Protein AF-A0A6V6YT77-F1 (afdb_monomer)

pLDDT: mean 85.26, std 16.93, range [34.28, 97.38]

Mean predicted aligned error: 6.17 Å

Structure (mmCIF, N/CA/C/O backbone):
data_AF-A0A6V6YT77-F1
#
_entry.id   AF-A0A6V6YT77-F1
#
loop_
_atom_site.group_PDB
_atom_site.id
_atom_site.type_symbol
_atom_site.label_atom_id
_atom_site.label_alt_id
_atom_site.label_comp_id
_atom_site.label_asym_id
_atom_site.label_entity_id
_atom_site.label_seq_id
_atom_site.pdbx_PDB_ins_code
_atom_site.Cartn_x
_atom_site.Cartn_y
_atom_site.Cartn_z
_atom_site.occupancy
_atom_site.B_iso_or_equiv
_atom_site.auth_seq_id
_atom_site.auth_comp_id
_atom_site.auth_asym_id
_atom_site.auth_atom_id
_atom_site.pdbx_PDB_model_num
ATOM 1 N N . MET A 1 1 ? 19.038 10.172 -17.547 1.00 45.16 1 MET A N 1
ATOM 2 C CA . MET A 1 1 ? 19.798 10.012 -16.284 1.00 45.16 1 MET A CA 1
ATOM 3 C C . MET A 1 1 ? 19.891 11.305 -15.441 1.00 45.16 1 MET A C 1
ATOM 5 O O . MET A 1 1 ? 20.747 11.374 -14.577 1.00 45.16 1 MET A O 1
ATOM 9 N N . TYR A 1 2 ? 19.000 12.302 -15.607 1.00 34.28 2 TYR A N 1
ATOM 10 C CA . TYR A 1 2 ? 19.064 13.596 -14.883 1.00 34.28 2 TYR A CA 1
ATOM 11 C C . TYR A 1 2 ? 17.762 14.011 -14.161 1.00 34.28 2 TYR A C 1
ATOM 13 O O . TYR A 1 2 ? 17.613 15.170 -13.807 1.00 34.28 2 TYR A O 1
ATOM 21 N N . PHE A 1 3 ? 16.814 13.096 -13.911 1.00 39.09 3 PHE A N 1
ATOM 22 C CA . PHE A 1 3 ? 15.497 13.474 -13.357 1.00 39.09 3 PHE A CA 1
ATOM 23 C C . PHE A 1 3 ? 15.240 13.092 -11.887 1.00 39.09 3 PHE A C 1
ATOM 25 O O . PHE A 1 3 ? 14.178 13.402 -11.357 1.00 39.09 3 PHE 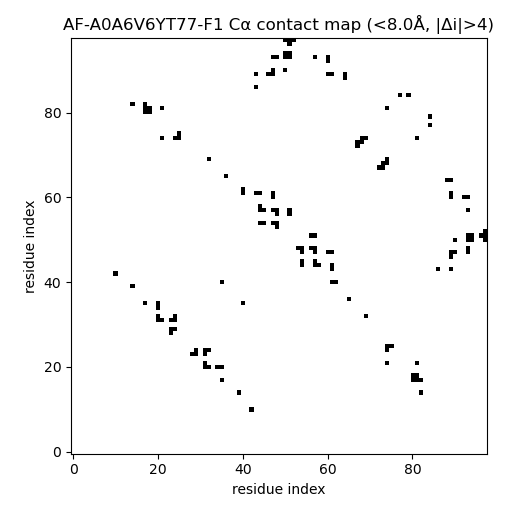A O 1
ATOM 32 N N . PHE A 1 4 ? 16.174 12.421 -11.202 1.00 48.69 4 PHE A N 1
ATOM 33 C CA . PHE A 1 4 ? 15.840 11.721 -9.949 1.00 48.69 4 PHE A CA 1
ATOM 34 C C . PHE A 1 4 ? 16.563 12.184 -8.676 1.00 48.69 4 PHE A C 1
ATOM 36 O O . PHE A 1 4 ? 16.235 11.676 -7.606 1.00 48.69 4 PHE A O 1
ATOM 43 N N . SER A 1 5 ? 17.496 13.141 -8.727 1.00 42.94 5 SER A N 1
ATOM 44 C CA . SER A 1 5 ? 18.226 13.566 -7.518 1.00 42.94 5 SER A CA 1
ATOM 45 C C . SER A 1 5 ? 17.482 14.582 -6.640 1.00 42.94 5 SER A C 1
ATOM 47 O O . SER A 1 5 ? 17.779 14.651 -5.454 1.00 42.94 5 SER A O 1
ATOM 49 N N . GLU A 1 6 ? 16.494 15.321 -7.161 1.00 41.34 6 GLU A N 1
ATOM 50 C CA . GLU A 1 6 ? 15.758 16.346 -6.386 1.00 41.34 6 GLU A CA 1
ATOM 51 C C . GLU A 1 6 ? 14.474 15.833 -5.700 1.00 41.34 6 GLU A C 1
ATOM 53 O O . GLU A 1 6 ? 13.879 16.527 -4.882 1.00 41.34 6 GLU A O 1
ATOM 58 N N . ASN A 1 7 ? 14.045 14.594 -5.965 1.00 51.03 7 ASN A N 1
ATOM 59 C CA . ASN A 1 7 ? 12.697 14.139 -5.598 1.00 51.03 7 ASN A CA 1
ATOM 60 C C . ASN A 1 7 ? 12.534 13.579 -4.174 1.00 51.03 7 ASN A C 1
ATOM 62 O O . ASN A 1 7 ? 11.406 13.337 -3.753 1.00 51.03 7 ASN A O 1
ATOM 66 N N . ASN A 1 8 ? 13.604 13.365 -3.402 1.00 50.34 8 ASN A N 1
ATOM 67 C CA . ASN A 1 8 ? 13.473 12.687 -2.103 1.00 50.34 8 ASN A CA 1
ATOM 68 C C . ASN A 1 8 ? 12.656 13.494 -1.072 1.00 50.34 8 ASN A C 1
ATOM 70 O O . ASN A 1 8 ? 11.845 12.909 -0.359 1.00 50.34 8 ASN A O 1
ATOM 74 N N . GLU A 1 9 ? 12.802 14.820 -0.999 1.00 42.81 9 GLU A N 1
ATOM 75 C CA . GLU A 1 9 ? 12.033 15.635 -0.038 1.00 42.81 9 GLU A CA 1
ATOM 76 C C . GLU A 1 9 ? 10.559 15.796 -0.436 1.00 42.81 9 GLU A C 1
ATOM 78 O O . GLU A 1 9 ? 9.674 15.830 0.424 1.00 42.81 9 GLU A O 1
ATOM 83 N N . GLN A 1 10 ? 10.278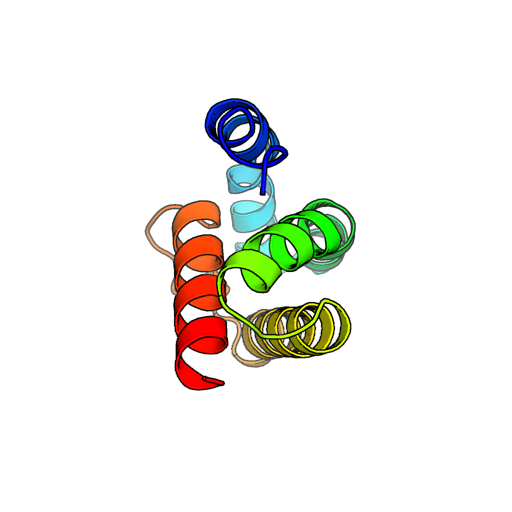 15.852 -1.739 1.00 46.84 10 GLN A N 1
ATOM 84 C CA . GLN A 1 10 ? 8.920 15.968 -2.270 1.00 46.84 10 GLN A CA 1
ATOM 85 C C . GLN A 1 10 ? 8.163 14.638 -2.138 1.00 46.84 10 GLN A C 1
ATOM 87 O O . GLN A 1 10 ? 6.996 14.622 -1.745 1.00 46.84 10 GLN A O 1
ATOM 92 N N . PHE A 1 11 ? 8.861 13.515 -2.322 1.00 57.28 11 PHE A N 1
ATOM 93 C CA . PHE A 1 11 ? 8.338 12.169 -2.091 1.00 57.28 11 PHE A CA 1
ATOM 94 C C . PHE A 1 11 ? 7.996 11.920 -0.613 1.00 57.28 11 PHE A C 1
ATOM 96 O O . PHE A 1 11 ? 6.913 11.434 -0.302 1.00 57.28 11 PHE A O 1
ATOM 103 N N . VAL A 1 12 ? 8.864 12.329 0.323 1.00 51.75 12 VAL A N 1
ATOM 104 C CA . VAL A 1 12 ? 8.610 12.183 1.772 1.00 51.75 12 VAL A CA 1
ATOM 105 C C . VAL A 1 12 ? 7.432 13.048 2.238 1.00 51.75 12 VAL A C 1
ATOM 107 O O . VAL A 1 12 ? 6.620 12.590 3.041 1.00 51.75 12 VAL A O 1
ATOM 110 N N . LYS A 1 13 ? 7.273 14.268 1.704 1.00 54.06 13 LYS A N 1
ATOM 111 C CA . LYS A 1 13 ? 6.095 15.113 1.986 1.00 54.06 13 LYS A CA 1
ATOM 112 C C . LYS A 1 13 ? 4.789 14.550 1.422 1.00 54.06 13 LYS A C 1
ATOM 114 O O . LYS A 1 13 ? 3.729 14.877 1.948 1.00 54.06 13 LYS A O 1
ATOM 119 N N . SER A 1 14 ? 4.856 13.704 0.394 1.00 62.50 14 SER A N 1
ATOM 120 C CA . SER A 1 14 ? 3.668 13.161 -0.272 1.00 62.50 14 SER A CA 1
ATOM 121 C C . SER A 1 14 ? 2.863 12.212 0.627 1.00 62.50 14 SER A C 1
ATOM 123 O O . SER A 1 14 ? 1.652 12.112 0.475 1.00 62.50 14 SER A O 1
ATOM 125 N N . PHE A 1 15 ? 3.489 11.58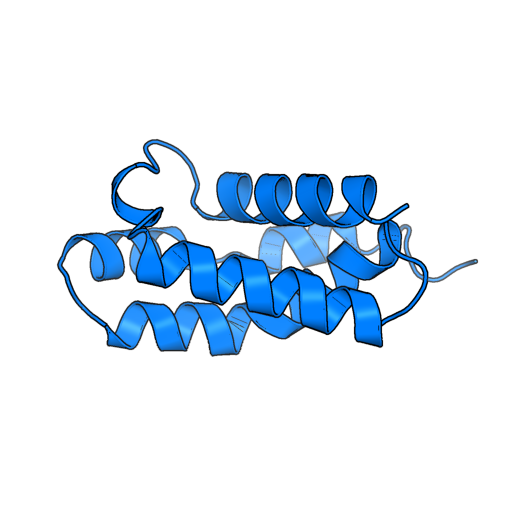0 1.628 1.00 67.94 15 PHE A N 1
ATOM 126 C CA . PHE A 1 15 ? 2.847 10.644 2.568 1.00 67.94 15 PHE A CA 1
ATOM 127 C C . PHE A 1 15 ? 2.181 11.293 3.794 1.00 67.94 15 PHE A C 1
ATOM 129 O O . PHE A 1 15 ? 2.064 10.682 4.861 1.00 67.94 15 PHE A O 1
ATOM 136 N N . SER A 1 16 ? 1.703 12.530 3.659 1.00 73.75 16 SER A N 1
ATOM 137 C CA . SER A 1 16 ? 0.870 13.167 4.682 1.00 73.75 16 SER A CA 1
ATOM 138 C C . SER A 1 16 ? -0.490 12.464 4.794 1.00 73.75 16 SER A C 1
ATOM 140 O O . SER A 1 16 ? -1.151 12.277 3.781 1.00 73.75 16 SER A O 1
ATOM 142 N N . GLY A 1 17 ? -0.942 12.117 6.003 1.00 83.75 17 GLY A N 1
ATOM 143 C CA . GLY A 1 17 ? -2.270 11.513 6.222 1.00 83.75 17 GLY A CA 1
ATOM 144 C C . GLY A 1 17 ? -2.302 9.981 6.316 1.00 83.75 17 GLY A C 1
ATOM 145 O O . GLY A 1 17 ? -3.313 9.421 6.738 1.00 83.75 17 GLY A O 1
ATOM 146 N N . LEU A 1 18 ? -1.188 9.288 6.044 1.00 90.25 18 LEU A N 1
ATOM 147 C CA . LEU A 1 18 ? -1.101 7.826 6.190 1.00 90.25 18 LEU A CA 1
ATOM 148 C C . LEU A 1 18 ? -1.443 7.319 7.600 1.00 90.25 18 LEU A C 1
ATOM 150 O O . LEU A 1 18 ? -1.986 6.225 7.745 1.00 90.25 18 LEU A O 1
ATOM 154 N N . SER A 1 19 ? -1.128 8.091 8.643 1.00 91.06 19 SER A N 1
ATOM 155 C CA . SER A 1 19 ? -1.463 7.730 10.026 1.00 91.06 19 SER A CA 1
ATOM 156 C C . SER A 1 19 ? -2.976 7.684 10.249 1.00 91.06 19 SER A C 1
ATOM 158 O O . SER A 1 19 ? -3.477 6.747 10.868 1.00 91.06 19 SER A O 1
ATOM 160 N N . GLU A 1 20 ? -3.719 8.649 9.703 1.00 93.31 20 GLU A N 1
ATOM 161 C CA . GLU A 1 20 ? -5.181 8.674 9.774 1.00 93.31 20 GLU A CA 1
ATOM 162 C C . GLU A 1 20 ? -5.793 7.521 8.972 1.00 93.31 20 GLU A C 1
ATOM 164 O O . GLU A 1 20 ? -6.689 6.830 9.463 1.00 93.31 20 GLU A O 1
ATOM 169 N N . ILE A 1 21 ? -5.262 7.264 7.774 1.00 94.94 21 ILE A N 1
ATOM 170 C CA . ILE A 1 21 ? -5.672 6.135 6.931 1.00 94.94 21 ILE A CA 1
ATOM 171 C C . ILE A 1 21 ? -5.470 4.811 7.676 1.00 94.94 21 ILE A C 1
ATOM 173 O O . ILE A 1 21 ? -6.393 3.999 7.739 1.00 94.94 21 ILE A O 1
ATOM 177 N N . LEU A 1 22 ? -4.310 4.608 8.311 1.00 95.56 22 LEU A N 1
ATOM 178 C CA . LEU A 1 22 ? -4.027 3.398 9.085 1.00 95.56 22 LEU A CA 1
ATOM 179 C C . LEU A 1 22 ? -5.012 3.214 10.247 1.00 95.56 22 LEU A C 1
ATOM 181 O O . LEU A 1 22 ? -5.489 2.104 10.485 1.00 95.56 22 LEU A O 1
ATOM 185 N N . VAL A 1 23 ? -5.347 4.293 10.960 1.00 95.06 23 VAL A N 1
ATOM 186 C CA . VAL A 1 23 ? -6.333 4.249 12.051 1.00 95.06 23 VAL A CA 1
ATOM 187 C C . VAL A 1 23 ? -7.713 3.848 11.529 1.00 95.06 23 VAL A C 1
ATOM 189 O O . VAL A 1 23 ? -8.366 3.004 12.144 1.00 95.06 23 VAL A O 1
ATOM 192 N N . LYS A 1 24 ? -8.161 4.414 10.403 1.00 95.94 24 LYS A N 1
ATOM 193 C CA . LYS A 1 24 ? -9.448 4.062 9.783 1.00 95.94 24 LYS A CA 1
ATOM 194 C C . LYS A 1 24 ? -9.467 2.606 9.304 1.00 95.94 24 LYS A C 1
ATOM 196 O O . LYS A 1 24 ? -10.398 1.876 9.642 1.00 95.94 24 LYS A O 1
ATOM 201 N N . LEU A 1 25 ? -8.397 2.146 8.650 1.00 95.75 25 LEU A N 1
ATOM 202 C CA . LEU A 1 25 ? -8.230 0.745 8.240 1.00 95.75 25 LEU A CA 1
ATOM 203 C C . LEU A 1 25 ? -8.349 -0.217 9.429 1.00 95.75 25 LEU A C 1
ATOM 205 O O . LEU A 1 25 ? -9.114 -1.180 9.380 1.00 95.75 25 LEU A O 1
ATOM 209 N N . LYS A 1 26 ? -7.649 0.063 10.536 1.00 95.31 26 LYS A N 1
ATOM 210 C CA . LYS A 1 26 ? -7.708 -0.765 11.754 1.00 95.31 26 LYS A CA 1
ATOM 211 C C . LYS A 1 26 ? -9.084 -0.762 12.426 1.00 95.31 26 LYS A C 1
ATOM 213 O O . LYS A 1 26 ? -9.425 -1.727 13.101 1.00 95.31 26 LYS A O 1
ATOM 218 N N . LYS A 1 27 ? -9.884 0.288 12.223 1.00 95.88 27 LYS A N 1
ATOM 219 C CA . LYS A 1 27 ? -11.284 0.365 12.676 1.00 95.88 27 LYS A CA 1
ATOM 220 C C . LYS A 1 27 ? -12.270 -0.350 11.742 1.00 95.88 27 LYS A C 1
ATOM 222 O O . LYS A 1 27 ? -13.456 -0.383 12.049 1.00 95.88 27 LYS A O 1
ATOM 227 N N . GLY A 1 28 ? -11.798 -0.928 10.635 1.00 91.88 28 GLY A N 1
ATOM 228 C CA . GLY A 1 28 ? -12.633 -1.631 9.661 1.00 91.88 28 GLY A CA 1
ATOM 229 C C . GLY A 1 28 ? -13.304 -0.719 8.633 1.00 91.88 28 GLY A C 1
ATOM 230 O O . GLY A 1 28 ? -14.198 -1.169 7.920 1.00 91.88 28 GLY A O 1
ATOM 231 N N . ASP A 1 29 ? -12.887 0.545 8.533 1.00 95.00 29 ASP A N 1
ATOM 232 C CA . ASP A 1 29 ? -13.388 1.460 7.511 1.00 95.00 29 ASP A CA 1
ATOM 233 C C . ASP A 1 29 ? -12.734 1.146 6.158 1.00 95.00 29 ASP A C 1
ATOM 235 O O . ASP A 1 29 ? -11.594 1.530 5.880 1.00 95.00 29 ASP A O 1
ATOM 239 N N . ALA A 1 30 ? -13.472 0.435 5.305 1.00 90.62 30 ALA A N 1
ATOM 240 C CA . ALA A 1 30 ? -13.010 0.035 3.980 1.00 90.62 30 ALA A CA 1
ATOM 241 C C . ALA A 1 30 ? -12.757 1.225 3.038 1.00 90.62 30 ALA A C 1
ATOM 243 O O . ALA A 1 30 ? -11.966 1.102 2.102 1.00 90.62 30 ALA A O 1
ATOM 244 N N . SER A 1 31 ? -13.365 2.393 3.286 1.00 95.25 31 SER A N 1
ATOM 245 C CA . SER A 1 31 ? -13.126 3.582 2.457 1.00 95.25 31 SER A CA 1
ATOM 246 C C . SER A 1 31 ? -11.677 4.067 2.557 1.00 95.25 31 SER A C 1
ATOM 248 O O . SER A 1 31 ? -11.128 4.595 1.591 1.00 95.25 31 SER A O 1
ATOM 250 N N . ALA A 1 32 ? -11.014 3.801 3.687 1.00 95.94 32 ALA A N 1
ATOM 251 C CA . ALA A 1 32 ? -9.618 4.155 3.901 1.00 95.94 32 ALA A CA 1
ATOM 252 C C . ALA A 1 32 ? -8.666 3.417 2.953 1.00 95.94 32 ALA A C 1
ATOM 254 O O . ALA A 1 32 ? -7.653 3.985 2.554 1.00 95.94 32 ALA A O 1
ATOM 255 N N . TYR A 1 33 ? -9.001 2.189 2.545 1.00 96.31 33 TYR A N 1
ATOM 256 C CA . TYR A 1 33 ? -8.218 1.470 1.540 1.00 96.31 33 TYR A CA 1
ATOM 257 C C . TYR A 1 33 ? -8.296 2.155 0.181 1.00 96.31 33 TYR A C 1
ATOM 259 O O . TYR A 1 33 ? -7.275 2.346 -0.471 1.00 96.31 33 TYR A O 1
ATOM 267 N N . LYS A 1 34 ? -9.494 2.597 -0.214 1.00 95.44 34 LYS A N 1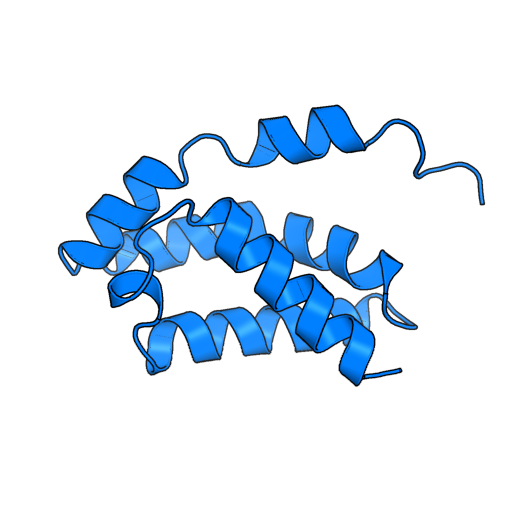
ATOM 268 C CA . LYS A 1 34 ? -9.672 3.336 -1.463 1.00 95.44 34 LYS A CA 1
ATOM 269 C C . LYS A 1 34 ? -8.905 4.658 -1.451 1.00 95.44 34 LYS A C 1
ATOM 271 O O . LYS A 1 34 ? -8.224 4.959 -2.420 1.00 95.44 34 LYS A O 1
ATOM 276 N N . ILE A 1 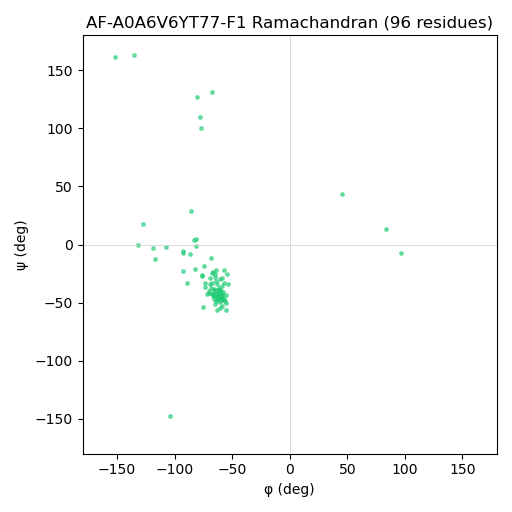35 ? -8.948 5.397 -0.341 1.00 94.62 35 ILE A N 1
ATOM 277 C CA . ILE A 1 35 ? -8.159 6.629 -0.176 1.00 94.62 35 ILE A CA 1
ATOM 278 C C . ILE A 1 35 ? -6.660 6.330 -0.291 1.00 94.62 35 ILE A C 1
ATOM 280 O O . ILE A 1 35 ? -5.948 7.057 -0.977 1.00 94.62 35 ILE A O 1
ATOM 284 N N . LEU A 1 36 ? -6.184 5.253 0.346 1.00 95.31 36 LEU A N 1
ATOM 285 C CA . LEU A 1 36 ? -4.787 4.836 0.251 1.00 95.31 36 LEU A CA 1
ATOM 286 C C . LEU A 1 36 ? -4.389 4.531 -1.198 1.00 95.31 36 LEU A C 1
ATOM 288 O O . LEU A 1 36 ? -3.351 4.986 -1.665 1.00 95.31 36 LEU A O 1
ATOM 292 N N . PHE A 1 37 ? -5.210 3.763 -1.905 1.00 95.19 37 PHE A N 1
ATOM 293 C CA . PHE A 1 37 ? -4.944 3.394 -3.288 1.00 95.19 37 PHE A CA 1
ATOM 294 C C . PHE A 1 37 ? -4.928 4.630 -4.194 1.00 95.19 37 PHE A C 1
ATOM 296 O O . PHE A 1 37 ? -3.909 4.920 -4.816 1.00 95.19 37 PHE A O 1
ATOM 303 N N . ASP A 1 38 ? -6.013 5.408 -4.189 1.00 93.38 38 ASP A N 1
ATOM 304 C CA . ASP A 1 38 ? -6.199 6.559 -5.079 1.00 93.38 38 ASP A CA 1
ATOM 305 C C . ASP A 1 38 ? -5.114 7.639 -4.874 1.00 93.38 38 ASP A C 1
ATOM 307 O O . ASP A 1 38 ? -4.774 8.355 -5.812 1.00 93.38 38 ASP A O 1
ATOM 311 N N . GLN A 1 39 ? -4.558 7.774 -3.661 1.00 91.50 39 GLN A N 1
ATOM 312 C CA . GLN A 1 39 ? -3.528 8.779 -3.363 1.00 91.50 39 GLN A CA 1
ATOM 313 C C . GLN A 1 39 ? -2.095 8.297 -3.602 1.00 91.50 39 GLN A C 1
ATOM 315 O O . GLN A 1 39 ? -1.236 9.110 -3.944 1.00 91.50 39 GLN A O 1
ATOM 320 N N . TYR A 1 40 ? -1.806 7.013 -3.377 1.00 92.69 40 TYR A N 1
ATOM 321 C CA . TYR A 1 40 ? -0.421 6.539 -3.270 1.00 92.69 40 TYR A CA 1
ATOM 322 C C . TYR A 1 40 ? -0.002 5.543 -4.339 1.00 92.69 40 TYR A C 1
ATOM 324 O O . TYR A 1 40 ? 1.197 5.301 -4.470 1.00 92.69 40 TYR A O 1
ATOM 332 N N . TYR A 1 41 ? -0.936 4.991 -5.112 1.00 95.06 41 TYR A N 1
ATOM 333 C CA . TYR A 1 41 ? -0.623 4.013 -6.150 1.00 95.06 41 TYR A CA 1
ATOM 334 C C . TYR A 1 41 ? 0.414 4.542 -7.155 1.00 95.06 41 TYR A C 1
ATOM 336 O O . TYR A 1 41 ? 1.501 3.973 -7.272 1.00 95.06 41 TYR A O 1
ATOM 344 N N . ASP A 1 42 ? 0.148 5.683 -7.798 1.00 91.75 42 ASP A N 1
ATOM 345 C CA . ASP A 1 42 ? 1.045 6.253 -8.816 1.00 91.75 42 ASP A CA 1
ATOM 346 C C . ASP A 1 42 ? 2.417 6.629 -8.241 1.00 91.75 42 ASP A C 1
ATOM 348 O O . ASP A 1 42 ? 3.458 6.397 -8.859 1.00 91.75 42 ASP A O 1
ATOM 352 N N . ILE A 1 43 ? 2.426 7.167 -7.020 1.00 91.69 43 ILE A N 1
ATOM 353 C CA . ILE A 1 43 ? 3.639 7.559 -6.293 1.00 91.69 43 ILE A CA 1
ATOM 354 C C . ILE A 1 43 ? 4.524 6.331 -6.047 1.00 91.69 43 ILE A C 1
ATOM 356 O O . ILE A 1 43 ? 5.736 6.365 -6.275 1.00 91.69 43 ILE A O 1
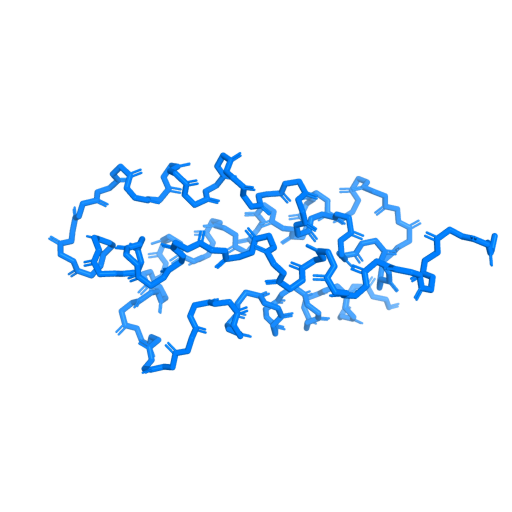ATOM 360 N N . LEU A 1 44 ? 3.920 5.225 -5.611 1.00 93.12 44 LEU A N 1
ATOM 361 C CA . LEU A 1 44 ? 4.622 3.968 -5.385 1.00 93.12 44 LEU A CA 1
ATOM 362 C C . LEU A 1 44 ? 5.086 3.327 -6.699 1.00 93.12 44 LEU A C 1
ATOM 364 O O . LEU A 1 44 ? 6.186 2.780 -6.720 1.00 93.12 44 LEU A O 1
ATOM 368 N N . CYS A 1 45 ? 4.335 3.461 -7.798 1.00 93.69 45 CYS A N 1
ATOM 369 C CA . CYS A 1 45 ? 4.769 3.000 -9.123 1.00 93.69 45 CYS A CA 1
ATOM 370 C C . CYS A 1 45 ? 6.022 3.753 -9.592 1.00 93.69 45 CYS A C 1
ATOM 372 O O . CYS A 1 45 ? 7.019 3.136 -9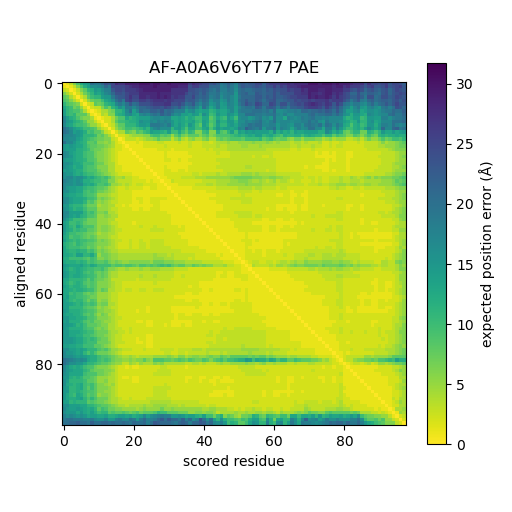.960 1.00 93.69 45 CYS A O 1
ATOM 374 N N . VAL A 1 46 ? 6.030 5.088 -9.489 1.00 91.06 46 VAL A N 1
ATOM 375 C CA . VAL A 1 46 ? 7.208 5.913 -9.826 1.00 91.06 46 VAL A CA 1
ATOM 376 C C . VAL A 1 46 ? 8.424 5.534 -8.974 1.00 91.06 46 VAL A C 1
ATOM 378 O O . VAL A 1 46 ? 9.557 5.539 -9.458 1.00 91.06 46 VAL A O 1
ATOM 381 N N . TYR A 1 47 ? 8.210 5.178 -7.707 1.00 90.19 47 TYR A N 1
ATOM 382 C CA . TYR A 1 47 ? 9.275 4.680 -6.840 1.00 90.19 47 TYR A CA 1
ATOM 383 C C . TYR A 1 47 ? 9.764 3.284 -7.233 1.00 90.19 47 TYR A C 1
ATOM 385 O O . TYR A 1 47 ? 10.974 3.060 -7.258 1.00 90.19 47 TYR A O 1
ATOM 393 N N . SER A 1 48 ? 8.846 2.380 -7.575 1.00 93.06 48 SER A N 1
ATOM 394 C CA . SER A 1 48 ? 9.127 1.005 -7.998 1.00 93.06 48 SER A CA 1
ATOM 395 C C . SER A 1 48 ? 9.971 0.950 -9.277 1.00 93.06 48 SER A C 1
ATOM 397 O O . SER A 1 48 ? 10.916 0.166 -9.336 1.00 93.06 48 SER A O 1
ATOM 399 N N . VAL A 1 49 ? 9.753 1.855 -10.245 1.00 91.81 49 VAL A N 1
ATOM 400 C CA . VAL A 1 49 ? 10.561 1.954 -11.488 1.00 91.81 49 VAL A CA 1
ATOM 401 C C . VAL A 1 49 ? 12.054 2.164 -11.230 1.00 91.81 49 VAL A C 1
ATOM 403 O O . VAL A 1 49 ? 12.889 1.844 -12.068 1.00 91.81 49 VAL A O 1
ATOM 406 N N . ARG A 1 50 ? 12.447 2.663 -10.054 1.00 88.56 50 ARG A N 1
ATOM 407 C CA . ARG A 1 50 ? 13.871 2.781 -9.696 1.00 88.56 50 ARG A CA 1
ATOM 408 C C . ARG A 1 50 ? 14.553 1.423 -9.491 1.00 88.56 50 ARG A C 1
ATOM 410 O O . ARG A 1 50 ? 15.773 1.394 -9.344 1.00 88.56 50 ARG A O 1
ATOM 417 N N . TYR A 1 51 ? 13.772 0.350 -9.420 1.00 87.88 51 TYR A N 1
ATOM 418 C CA . TYR A 1 51 ? 14.199 -0.999 -9.072 1.00 87.88 51 TYR A CA 1
ATOM 419 C C . TYR A 1 51 ? 13.679 -2.070 -10.040 1.00 87.88 51 TYR A C 1
ATOM 421 O O . TYR A 1 51 ? 13.981 -3.227 -9.814 1.00 87.88 51 TYR A O 1
ATOM 429 N N . CYS A 1 52 ? 12.902 -1.733 -11.071 1.00 87.88 52 CYS A N 1
ATOM 430 C CA . CYS A 1 52 ? 12.420 -2.699 -12.065 1.00 87.88 52 CYS A CA 1
ATOM 431 C C . CYS A 1 52 ? 12.563 -2.136 -13.485 1.00 87.88 52 CYS A C 1
ATOM 433 O O . CYS A 1 52 ? 12.742 -0.930 -13.671 1.00 87.88 52 CYS A O 1
ATOM 435 N N . ASP A 1 53 ? 12.496 -3.015 -14.484 1.00 87.56 53 ASP A N 1
ATOM 436 C CA . ASP A 1 53 ? 12.903 -2.702 -15.859 1.00 87.56 53 ASP A CA 1
ATOM 437 C C . ASP A 1 53 ? 11.922 -1.806 -16.629 1.00 87.56 53 ASP A C 1
ATOM 439 O O . ASP A 1 53 ? 12.286 -1.203 -17.643 1.00 87.56 53 ASP A O 1
ATOM 443 N N . SER A 1 54 ? 10.671 -1.698 -16.175 1.00 91.00 54 SER A N 1
ATOM 444 C CA . SER A 1 54 ? 9.643 -0.906 -16.853 1.00 91.00 54 SER A CA 1
ATOM 445 C C . SER A 1 54 ? 8.574 -0.372 -15.900 1.00 91.00 54 SER A C 1
ATOM 447 O O . SER A 1 54 ? 8.395 -0.864 -14.787 1.00 91.00 54 SER A O 1
ATOM 449 N N . TYR A 1 55 ? 7.838 0.647 -16.352 1.00 91.56 55 TYR A N 1
ATOM 450 C CA . TYR A 1 55 ? 6.687 1.169 -15.612 1.00 91.56 55 TYR A CA 1
ATOM 451 C C . TYR A 1 55 ? 5.526 0.171 -15.558 1.00 91.56 55 TYR A C 1
ATOM 453 O O . TYR A 1 55 ? 4.863 0.097 -14.532 1.00 91.56 55 TYR A O 1
ATOM 461 N N . ASP A 1 56 ? 5.335 -0.643 -16.597 1.00 94.38 56 ASP A N 1
ATOM 462 C CA . ASP A 1 56 ? 4.306 -1.690 -16.603 1.00 94.38 56 ASP A CA 1
ATOM 463 C C . ASP A 1 56 ? 4.583 -2.721 -15.493 1.00 94.38 56 ASP A C 1
ATOM 465 O O . ASP A 1 56 ? 3.717 -2.992 -14.666 1.00 94.38 56 ASP A O 1
ATOM 469 N N . MET A 1 57 ? 5.836 -3.184 -15.363 1.00 94.25 57 MET A N 1
ATOM 470 C CA . MET A 1 57 ? 6.233 -4.049 -14.240 1.00 94.25 57 MET A CA 1
ATOM 471 C C . MET A 1 57 ? 6.049 -3.353 -12.888 1.00 94.25 57 MET A C 1
ATOM 473 O O . MET A 1 57 ? 5.612 -3.971 -11.920 1.00 94.25 57 MET A O 1
ATOM 477 N N . ALA A 1 58 ? 6.353 -2.055 -12.801 1.00 94.88 58 ALA A N 1
ATOM 478 C CA . ALA A 1 58 ? 6.132 -1.294 -11.578 1.00 94.88 58 ALA A CA 1
ATOM 479 C C . ALA A 1 58 ? 4.655 -1.258 -11.164 1.00 94.88 58 ALA A C 1
ATOM 481 O O . ALA A 1 58 ? 4.375 -1.345 -9.967 1.00 94.88 58 ALA A O 1
ATOM 482 N N . GLN A 1 59 ? 3.738 -1.126 -12.127 1.00 96.94 59 GLN A N 1
ATOM 483 C CA . GLN A 1 59 ? 2.297 -1.167 -11.887 1.00 96.94 59 GLN A CA 1
ATOM 484 C C . GLN A 1 59 ? 1.870 -2.536 -11.363 1.00 96.94 59 GLN A C 1
ATOM 486 O O . GLN A 1 59 ? 1.228 -2.589 -10.316 1.00 96.94 59 GLN A O 1
ATOM 491 N N . ASP A 1 60 ? 2.302 -3.619 -12.012 1.00 96.69 60 ASP A N 1
ATOM 492 C CA . ASP A 1 60 ? 1.983 -4.989 -11.593 1.00 96.69 60 ASP A CA 1
ATOM 493 C C . ASP A 1 60 ? 2.471 -5.267 -10.160 1.00 96.69 60 ASP A C 1
ATOM 495 O O . ASP A 1 60 ? 1.696 -5.677 -9.295 1.00 96.69 60 ASP A O 1
ATOM 499 N N . ILE A 1 61 ? 3.725 -4.917 -9.851 1.00 95.88 61 ILE A N 1
ATOM 500 C CA . ILE A 1 61 ? 4.300 -5.081 -8.506 1.00 95.88 61 ILE A CA 1
ATOM 501 C C . ILE A 1 61 ? 3.494 -4.310 -7.449 1.00 95.88 61 ILE A C 1
ATOM 503 O O . ILE A 1 61 ? 3.212 -4.819 -6.361 1.00 95.88 61 ILE A O 1
ATOM 507 N N . VAL A 1 62 ? 3.155 -3.047 -7.723 1.00 97.19 62 VAL A N 1
ATOM 508 C CA . VAL A 1 62 ? 2.430 -2.208 -6.758 1.00 97.19 62 VAL A CA 1
ATOM 509 C C . VAL A 1 62 ? 0.993 -2.699 -6.596 1.00 97.19 62 VAL A C 1
ATOM 511 O O . VAL A 1 62 ? 0.503 -2.755 -5.467 1.00 97.19 62 VAL A O 1
ATOM 514 N N . GLN A 1 63 ? 0.337 -3.099 -7.685 1.00 97.06 63 GLN A N 1
ATOM 515 C CA . GLN A 1 63 ? -0.986 -3.716 -7.674 1.00 97.06 63 GLN A CA 1
ATOM 516 C C . GLN A 1 63 ? -1.003 -4.946 -6.758 1.00 97.06 63 GLN A C 1
ATOM 518 O O . GLN A 1 63 ? -1.836 -5.002 -5.849 1.00 97.06 63 GLN A O 1
ATOM 523 N N . ASP A 1 64 ? -0.052 -5.865 -6.924 1.00 96.88 64 ASP A N 1
ATOM 524 C CA . ASP A 1 64 ? 0.049 -7.073 -6.104 1.00 96.88 64 ASP A CA 1
ATOM 525 C C . ASP A 1 64 ? 0.245 -6.739 -4.627 1.00 96.88 64 ASP A C 1
ATOM 527 O O . ASP A 1 64 ? -0.455 -7.277 -3.769 1.00 96.88 64 ASP A O 1
ATOM 531 N N . ILE A 1 65 ? 1.100 -5.762 -4.307 1.00 96.69 65 ILE A N 1
ATOM 532 C CA . ILE A 1 65 ? 1.280 -5.289 -2.927 1.00 96.69 65 ILE A CA 1
ATOM 533 C C . ILE A 1 65 ? -0.034 -4.772 -2.337 1.00 96.69 65 ILE A C 1
ATOM 535 O O . ILE A 1 65 ? -0.338 -5.070 -1.180 1.00 96.69 65 ILE A O 1
ATOM 539 N N . PHE A 1 66 ? -0.816 -3.994 -3.089 1.00 97.38 66 PHE A N 1
ATOM 540 C CA . PHE A 1 66 ? -2.100 -3.470 -2.618 1.00 97.38 66 PHE A CA 1
ATOM 541 C C . PHE A 1 66 ? -3.150 -4.569 -2.435 1.00 97.38 66 PHE A C 1
ATOM 543 O O . PHE A 1 66 ? -3.935 -4.496 -1.480 1.00 97.38 66 PHE A O 1
ATOM 550 N N . VAL A 1 67 ? -3.176 -5.572 -3.315 1.00 96.88 67 VAL A N 1
ATOM 551 C CA . VAL A 1 67 ? -4.060 -6.742 -3.212 1.00 96.88 67 VAL A CA 1
ATOM 552 C C . VAL A 1 67 ? -3.702 -7.556 -1.969 1.00 96.88 67 VAL A C 1
ATOM 554 O O . VAL A 1 67 ? -4.562 -7.795 -1.118 1.00 96.88 67 VAL A O 1
ATOM 557 N N . ASP A 1 68 ? -2.424 -7.886 -1.801 1.00 96.19 68 ASP A N 1
ATOM 558 C CA . ASP A 1 68 ? -1.893 -8.595 -0.638 1.00 96.19 68 ASP A CA 1
ATOM 559 C C . ASP A 1 68 ? -2.149 -7.841 0.665 1.00 96.19 68 ASP A C 1
ATOM 561 O O . ASP A 1 68 ? -2.545 -8.420 1.678 1.00 96.19 68 ASP A O 1
ATOM 565 N N . PHE A 1 69 ? -1.912 -6.530 0.661 1.00 96.50 69 PHE A N 1
ATOM 566 C CA . PHE A 1 69 ? -2.112 -5.669 1.819 1.00 96.50 69 PHE A CA 1
ATOM 567 C C . PHE A 1 69 ? -3.551 -5.726 2.334 1.00 96.50 69 PHE A C 1
ATOM 569 O O . PHE A 1 69 ? -3.767 -5.772 3.552 1.00 96.50 69 PHE A O 1
ATOM 576 N N . TRP A 1 70 ? -4.519 -5.744 1.415 1.00 96.50 70 TRP A N 1
ATOM 577 C CA . TRP A 1 70 ? -5.940 -5.827 1.728 1.00 96.50 70 TRP A CA 1
ATOM 578 C C . TRP A 1 70 ? -6.364 -7.235 2.147 1.00 96.50 70 TRP A C 1
ATOM 580 O O . TRP A 1 70 ? -6.921 -7.403 3.234 1.00 96.50 70 TRP A O 1
ATOM 590 N N . ASN A 1 71 ? -6.064 -8.241 1.321 1.00 96.06 71 ASN A N 1
ATOM 591 C CA . ASN A 1 71 ? -6.515 -9.620 1.517 1.00 96.06 71 ASN A CA 1
ATOM 592 C C . ASN A 1 71 ? -5.963 -10.223 2.813 1.00 96.06 71 ASN A C 1
ATOM 594 O O . ASN A 1 71 ? -6.719 -10.766 3.620 1.00 96.06 71 ASN A O 1
ATOM 598 N N . GLU A 1 72 ? -4.667 -10.033 3.070 1.00 96.56 72 GLU A N 1
ATOM 599 C CA . GLU A 1 72 ? -3.996 -10.530 4.278 1.00 96.56 72 GLU A CA 1
ATOM 600 C C . GLU A 1 72 ? -4.172 -9.597 5.485 1.00 96.56 72 GLU A C 1
ATOM 602 O O . GLU A 1 72 ? -3.582 -9.812 6.550 1.00 96.56 72 GLU A O 1
ATOM 607 N N . LYS A 1 73 ? -4.958 -8.521 5.325 1.00 95.75 73 LYS A N 1
ATOM 608 C CA . LYS A 1 73 ? -5.181 -7.471 6.327 1.00 95.75 73 LYS A CA 1
ATOM 609 C C . LYS A 1 73 ? -3.877 -7.011 6.977 1.00 95.75 73 LYS A C 1
ATOM 611 O O . LYS A 1 73 ? -3.796 -6.841 8.199 1.00 95.75 73 LYS A O 1
ATOM 616 N N . ARG A 1 74 ? -2.827 -6.824 6.168 1.00 95.12 74 ARG A N 1
ATOM 617 C CA . ARG A 1 74 ? -1.459 -6.566 6.655 1.00 95.12 74 ARG A CA 1
ATOM 618 C C . ARG A 1 74 ? -1.396 -5.313 7.528 1.00 95.12 74 ARG A C 1
ATOM 620 O O . ARG A 1 74 ? -0.626 -5.279 8.483 1.00 95.12 74 ARG A O 1
ATOM 627 N N . TYR A 1 75 ? -2.284 -4.347 7.286 1.00 94.75 75 TYR A N 1
ATOM 628 C CA . TYR A 1 75 ? -2.480 -3.151 8.110 1.00 94.75 75 TYR A CA 1
ATOM 629 C C . TYR A 1 75 ? -2.752 -3.423 9.598 1.00 94.75 75 TYR A C 1
ATOM 631 O O . TYR A 1 75 ? -2.446 -2.571 10.432 1.00 94.75 75 TYR A O 1
ATOM 639 N N . LEU A 1 76 ? -3.286 -4.592 9.968 1.00 95.25 76 LEU A N 1
ATOM 640 C CA . LEU A 1 76 ? -3.485 -4.967 11.373 1.00 95.25 76 LEU A CA 1
ATOM 641 C C . LEU A 1 76 ? -2.161 -5.230 12.103 1.00 95.25 76 LEU A C 1
ATOM 643 O O . LEU A 1 76 ? -2.085 -5.008 13.308 1.00 95.25 76 LEU A O 1
ATOM 647 N N . LYS A 1 77 ? -1.127 -5.665 11.374 1.00 93.56 77 LYS A N 1
ATOM 648 C CA . LYS A 1 77 ? 0.195 -6.026 11.911 1.00 93.56 77 LYS A CA 1
ATOM 649 C C . LYS A 1 77 ? 1.195 -4.864 11.898 1.00 93.56 77 LYS A C 1
ATOM 651 O O . LYS A 1 77 ? 2.305 -5.022 12.386 1.00 93.56 77 LYS A O 1
ATOM 656 N N . ILE A 1 78 ? 0.830 -3.719 11.320 1.00 93.56 78 ILE A N 1
ATOM 657 C CA . ILE A 1 78 ? 1.703 -2.540 11.264 1.00 93.56 78 ILE A CA 1
ATOM 658 C C . ILE A 1 78 ? 1.681 -1.856 12.629 1.00 93.56 78 ILE A C 1
ATOM 660 O O . ILE A 1 78 ? 0.666 -1.277 13.020 1.00 93.56 78 ILE A O 1
ATOM 664 N N . GLU A 1 79 ? 2.786 -1.939 13.359 1.00 86.94 79 GLU A N 1
ATOM 665 C CA . GLU A 1 79 ? 2.976 -1.269 14.654 1.00 86.94 79 GLU A CA 1
ATOM 666 C C . GLU A 1 79 ? 3.646 0.101 14.498 1.00 86.94 79 GLU A C 1
ATOM 668 O O . GLU A 1 79 ? 3.481 0.984 15.337 1.00 86.94 79 GLU A O 1
ATOM 673 N N . ASP A 1 80 ? 4.363 0.280 13.393 1.00 82.25 80 ASP A N 1
ATOM 674 C CA . ASP A 1 80 ? 5.129 1.457 13.026 1.00 82.25 80 ASP A CA 1
ATOM 675 C C . ASP A 1 80 ? 4.404 2.298 11.954 1.00 82.25 80 ASP A C 1
ATOM 677 O O . ASP A 1 80 ? 3.177 2.425 11.939 1.00 82.25 80 ASP A O 1
ATOM 681 N N . SER A 1 81 ? 5.160 2.960 11.076 1.00 89.94 81 SER A N 1
ATOM 682 C CA . SER A 1 81 ? 4.606 3.828 10.037 1.00 89.94 81 SER A CA 1
ATOM 683 C C . SER A 1 81 ? 4.116 3.016 8.839 1.00 89.94 81 SER A C 1
ATOM 685 O O . SER A 1 81 ? 4.892 2.297 8.209 1.00 89.94 81 SER A O 1
ATOM 687 N N . LEU A 1 82 ? 2.858 3.230 8.433 1.00 93.06 82 LEU A N 1
ATOM 688 C CA . LEU A 1 82 ? 2.320 2.695 7.175 1.00 93.06 82 LEU A CA 1
ATOM 689 C C . LEU A 1 82 ? 3.198 3.073 5.971 1.00 93.06 82 LEU A C 1
ATOM 691 O O . LEU A 1 82 ? 3.377 2.268 5.063 1.00 93.06 82 LEU A O 1
ATOM 695 N N . GLY A 1 83 ? 3.809 4.260 5.986 1.00 90.69 83 GLY A N 1
ATOM 696 C CA . GLY A 1 83 ? 4.721 4.680 4.923 1.00 90.69 83 GLY A CA 1
ATOM 697 C C . GLY A 1 83 ? 5.972 3.812 4.890 1.00 90.69 83 GLY A C 1
ATOM 698 O O . GLY A 1 83 ? 6.340 3.299 3.838 1.00 90.69 83 GLY A O 1
ATOM 699 N N . ALA A 1 84 ? 6.592 3.575 6.051 1.00 89.88 84 ALA A N 1
ATOM 700 C CA . ALA A 1 84 ? 7.772 2.717 6.154 1.00 89.88 84 ALA A CA 1
ATOM 701 C C . ALA A 1 84 ? 7.479 1.285 5.681 1.00 89.88 84 ALA A C 1
ATOM 703 O O . ALA A 1 84 ? 8.298 0.691 4.973 1.00 89.88 84 ALA A O 1
ATOM 704 N N . TYR A 1 85 ? 6.295 0.763 6.017 1.00 93.75 85 TYR A N 1
ATOM 705 C CA . TYR A 1 85 ? 5.814 -0.512 5.501 1.00 93.75 85 TYR A CA 1
ATOM 706 C C . TYR A 1 85 ? 5.719 -0.508 3.965 1.00 93.75 85 TYR A C 1
ATOM 708 O O . TYR A 1 85 ? 6.322 -1.370 3.328 1.00 93.75 85 TYR A O 1
ATOM 716 N N . LEU A 1 86 ? 5.025 0.470 3.366 1.00 93.06 86 LEU A N 1
ATOM 717 C CA . LEU A 1 86 ? 4.814 0.542 1.912 1.00 93.06 86 LEU A CA 1
ATOM 718 C C . LEU A 1 86 ? 6.132 0.691 1.146 1.00 93.06 86 LEU A C 1
ATOM 720 O O . LEU A 1 86 ? 6.368 -0.031 0.181 1.00 93.06 86 LEU A O 1
ATOM 724 N N . HIS A 1 87 ? 7.035 1.553 1.616 1.00 90.12 87 HIS A N 1
ATOM 725 C CA . HIS A 1 87 ? 8.369 1.700 1.035 1.00 90.12 87 HIS A CA 1
ATOM 726 C C . HIS A 1 87 ? 9.147 0.384 1.029 1.00 90.12 87 HIS A C 1
ATOM 728 O O . HIS A 1 87 ? 9.753 0.019 0.020 1.00 90.12 87 HIS A O 1
ATOM 734 N N . ARG A 1 88 ? 9.139 -0.330 2.161 1.00 91.69 88 ARG A N 1
ATOM 735 C CA . ARG A 1 88 ? 9.836 -1.611 2.290 1.00 91.69 88 ARG A CA 1
ATOM 736 C C . ARG A 1 88 ? 9.205 -2.672 1.397 1.00 91.69 88 ARG A C 1
ATOM 738 O O . ARG A 1 88 ? 9.941 -3.396 0.737 1.00 91.69 88 ARG A O 1
ATOM 745 N N . ALA A 1 89 ? 7.876 -2.756 1.374 1.00 93.50 89 ALA A N 1
ATOM 746 C CA . ALA A 1 89 ? 7.146 -3.710 0.549 1.00 93.50 89 ALA A CA 1
ATOM 747 C C . ALA A 1 89 ? 7.447 -3.498 -0.938 1.00 93.50 89 ALA A C 1
ATOM 749 O O . ALA A 1 89 ? 7.843 -4.450 -1.603 1.00 93.50 89 ALA A O 1
ATOM 750 N N . VAL A 1 90 ? 7.351 -2.259 -1.434 1.00 93.69 90 VAL A N 1
ATOM 751 C CA . VAL A 1 90 ? 7.647 -1.942 -2.840 1.00 93.69 90 VAL A CA 1
ATOM 752 C C . VAL A 1 90 ? 9.089 -2.276 -3.175 1.00 93.69 90 VAL A C 1
ATOM 754 O O . VAL A 1 90 ? 9.326 -3.103 -4.042 1.00 93.69 90 VAL A O 1
ATOM 757 N N . ARG A 1 91 ? 10.059 -1.743 -2.424 1.00 91.06 91 ARG A N 1
ATOM 758 C CA . ARG A 1 91 ? 11.477 -2.020 -2.690 1.00 91.06 91 ARG A CA 1
ATOM 759 C C . ARG A 1 91 ? 11.788 -3.518 -2.697 1.00 91.06 91 ARG A C 1
ATOM 761 O O . ARG A 1 91 ? 12.557 -3.965 -3.538 1.00 91.06 91 ARG A O 1
ATOM 768 N N . ASN A 1 92 ? 11.253 -4.277 -1.741 1.00 91.81 92 ASN A N 1
ATOM 769 C CA . ASN A 1 92 ? 11.558 -5.699 -1.634 1.00 91.81 92 ASN A CA 1
ATOM 770 C C . ASN A 1 92 ? 10.994 -6.498 -2.810 1.00 91.81 92 ASN A C 1
ATOM 772 O O . ASN A 1 92 ? 11.711 -7.346 -3.321 1.00 91.81 92 ASN A O 1
ATOM 776 N N . ASN A 1 93 ? 9.760 -6.228 -3.243 1.00 90.12 93 ASN A N 1
ATOM 777 C CA . ASN A 1 93 ? 9.184 -6.942 -4.384 1.00 90.12 93 ASN A CA 1
ATOM 778 C C . ASN A 1 93 ? 9.844 -6.506 -5.698 1.00 90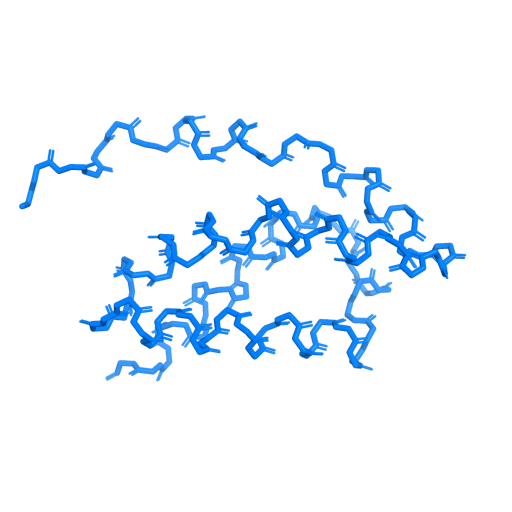.12 93 ASN A C 1
ATOM 780 O O . ASN A 1 93 ? 10.245 -7.361 -6.472 1.00 90.12 93 ASN A O 1
ATOM 784 N N . SER A 1 94 ? 10.093 -5.209 -5.907 1.00 87.06 94 SER A N 1
ATOM 785 C CA . SER A 1 94 ? 10.740 -4.744 -7.141 1.00 87.06 94 SER A CA 1
ATOM 786 C C . SER A 1 94 ? 12.164 -5.273 -7.323 1.00 87.06 94 SER A C 1
ATOM 788 O O . SER A 1 94 ? 12.571 -5.531 -8.443 1.00 87.06 94 SER A O 1
ATOM 790 N N . VAL A 1 95 ? 12.928 -5.451 -6.237 1.00 82.50 95 VAL A N 1
ATOM 791 C CA . VAL A 1 95 ? 14.296 -6.000 -6.313 1.00 82.50 95 VAL A CA 1
ATOM 792 C C . VAL A 1 95 ? 14.314 -7.513 -6.542 1.00 82.50 95 VAL A C 1
ATOM 794 O O . VAL A 1 95 ? 15.301 -8.018 -7.060 1.00 82.50 95 VAL A O 1
ATOM 797 N N . VAL A 1 96 ? 13.269 -8.237 -6.135 1.00 76.44 96 VAL A N 1
ATOM 798 C CA . VAL A 1 96 ? 13.174 -9.694 -6.336 1.00 76.44 96 VAL A CA 1
ATOM 799 C C . VAL A 1 96 ? 12.827 -10.048 -7.785 1.00 76.44 96 VAL A C 1
ATOM 801 O O . VAL A 1 96 ? 13.220 -11.113 -8.244 1.00 76.44 96 VAL A O 1
ATOM 804 N N . GLU A 1 97 ? 12.149 -9.154 -8.503 1.00 61.31 97 GLU A N 1
ATOM 805 C CA . GLU A 1 97 ? 11.797 -9.320 -9.922 1.00 61.31 97 GLU A CA 1
ATOM 806 C C . GLU A 1 97 ? 12.949 -8.972 -10.901 1.00 61.31 97 GLU A C 1
ATOM 808 O O . GLU A 1 97 ? 12.737 -8.989 -12.113 1.00 61.31 97 GLU A O 1
ATOM 813 N N . MET A 1 98 ? 14.157 -8.658 -10.399 1.00 56.19 98 MET A N 1
ATOM 814 C CA . MET A 1 98 ? 15.405 -8.503 -11.182 1.00 56.19 98 MET A CA 1
ATOM 815 C C . MET A 1 98 ? 16.244 -9.784 -11.168 1.00 56.19 98 MET A C 1
ATOM 817 O O . MET A 1 98 ? 16.781 -10.145 -12.239 1.00 56.19 98 MET A O 1
#

Solvent-accessible surface area (backbone atoms only — not comparable to full-atom values): 5706 Å² total; per-residue (Å²): 145,85,84,70,87,78,46,64,68,60,55,64,61,66,62,70,60,45,70,61,34,50,54,35,44,67,71,66,40,67,66,32,53,53,53,50,46,79,71,40,47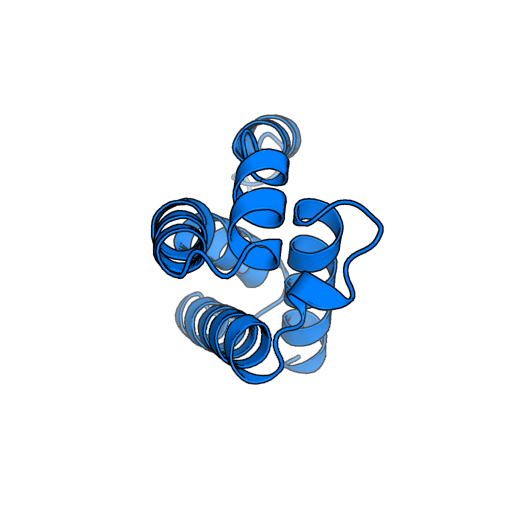,68,61,49,20,65,55,24,37,78,46,39,98,37,64,69,58,13,45,53,55,47,49,51,51,54,51,48,37,57,76,68,44,45,69,72,74,59,87,70,56,63,63,62,50,51,56,50,52,43,54,53,54,28,55,68,78,106

Secondary structure (DSSP, 8-state):
--SSSS-HHHHHHHTTTHHHHHHHHHTT-THHHHHHHHHHHHHHHHHHTTTSS-HHHHHHHHHHHHHHHHHTTGGGG--S-HHHHHHHHHHHHHHHT-

Foldseek 3Di:
DPDPPPCPVVLVVLPPCQVVLLVCLLVVNPVSLVVCCVRCLVSQLVVLVVQADDSVVSNVQSVVVSVCCVVVVCSNVDPDGPVVVSNCSSNVSSNVND

Sequence (98 aa):
MYFFSENNEQFVKSFSGLSEILVKLKKGDASAYKILFDQYYDILCVYSVRYCDSYDMAQDIVQDIFVDFWNEKRYLKIEDSLGAYLHRAVRNNSVVEM

Nearest PDB structures (foldseek):
  5wuq-assembly1_A  TM=8.116E-01  e=1.901E-01  Bacillus subtilis subsp. subtilis str. 168
  6in7-assembly1_B  TM=8.381E-01  e=2.863E-01  Pseudomonas aeruginosa PAO1
  6dxo-assembly1_A  TM=8.430E-01  e=2.585E-01  Streptomyces venezuelae ATCC 10712
  4cxf-assembly1_A  TM=8.325E-01  e=3.172E-01  Cupriavidus metallidurans CH34
  8z6g-assembly3_F  TM=8.138E-01  e=4.312E-01  Pseudomonas aeruginosa

InterPro domains:
  IPR007627 RNA polymerase sigma-70 region 2 [PF04542] (36-93)
  IPR013325 RNA polymerase sigma factor, region 2 [SSF88946] (19-93)
  IPR039425 RNA polymerase sigma-70-like [PTHR43133] (19-94)

Radius of gyration: 13.44 Å; Cα contacts (8 Å, |Δi|>4): 78; chains: 1; bounding box: 33×27×32 Å

Organism: NCBI:txid2654844